Protein AF-A0A9D0GZX2-F1 (afdb_monomer_lite)

pLDDT: mean 90.72, std 8.65, range [58.75, 98.06]

Structure (mmCIF, N/CA/C/O backbone):
data_AF-A0A9D0GZX2-F1
#
_entry.id   AF-A0A9D0GZX2-F1
#
loop_
_atom_site.group_PDB
_atom_site.id
_atom_site.type_symbol
_atom_site.label_atom_id
_atom_site.label_alt_id
_atom_site.label_comp_id
_atom_site.label_asym_id
_atom_site.label_entity_id
_atom_site.label_seq_id
_atom_site.pdbx_PDB_ins_code
_atom_site.Cartn_x
_atom_site.Cartn_y
_atom_site.Cartn_z
_atom_site.occupancy
_atom_site.B_iso_or_equiv
_atom_site.auth_seq_id
_atom_site.auth_comp_id
_atom_site.auth_asym_id
_atom_site.auth_atom_id
_atom_site.pdbx_PDB_model_num
ATOM 1 N N . GLU A 1 1 ? -10.320 21.043 3.960 1.00 58.75 1 GLU A N 1
ATOM 2 C CA . GLU A 1 1 ? -10.972 19.798 3.488 1.00 58.75 1 GLU A CA 1
ATOM 3 C C . GLU A 1 1 ? -10.012 18.627 3.259 1.00 58.75 1 GLU A C 1
ATOM 5 O O . GLU A 1 1 ? -10.066 17.711 4.064 1.00 58.75 1 GLU A O 1
ATOM 10 N N . ALA A 1 2 ? -9.081 18.639 2.293 1.00 64.19 2 ALA A N 1
ATOM 11 C CA . ALA A 1 2 ? -8.190 17.482 2.043 1.00 64.19 2 ALA A CA 1
ATOM 12 C C . ALA A 1 2 ? -7.266 17.098 3.224 1.00 64.19 2 ALA A C 1
ATOM 14 O O . ALA A 1 2 ? -7.012 15.921 3.464 1.00 64.19 2 ALA A O 1
ATOM 15 N N . ALA A 1 3 ? -6.815 18.079 4.011 1.00 73.44 3 ALA A N 1
ATOM 16 C CA . ALA A 1 3 ? -5.959 17.836 5.175 1.00 73.44 3 ALA A CA 1
ATOM 17 C C . ALA A 1 3 ? -6.653 17.055 6.312 1.00 73.44 3 ALA A C 1
ATOM 19 O O . ALA A 1 3 ? -5.964 16.505 7.161 1.00 73.44 3 ALA A O 1
ATOM 20 N N . LYS A 1 4 ? -7.994 16.963 6.324 1.00 87.94 4 LYS A N 1
ATOM 21 C CA . LYS A 1 4 ? -8.748 16.248 7.373 1.00 87.94 4 LYS A CA 1
ATOM 22 C C . LYS A 1 4 ? -8.503 14.734 7.360 1.00 87.94 4 LYS A C 1
ATOM 24 O O . LYS A 1 4 ? -8.697 14.082 8.378 1.00 87.94 4 LYS A O 1
ATOM 29 N N . LEU A 1 5 ? -8.089 14.185 6.216 1.00 89.56 5 LEU A N 1
ATOM 30 C CA . LEU A 1 5 ? -7.770 12.762 6.060 1.00 89.56 5 LEU A CA 1
ATOM 31 C C . LEU A 1 5 ? -6.323 12.434 6.453 1.00 89.56 5 LEU A C 1
ATOM 33 O O . LEU A 1 5 ? -5.976 11.265 6.595 1.00 89.56 5 LEU A O 1
ATOM 37 N N . VAL A 1 6 ? -5.471 13.450 6.613 1.00 92.62 6 VAL A N 1
ATOM 38 C CA . VAL A 1 6 ? -4.057 13.263 6.934 1.00 92.62 6 VAL A CA 1
ATOM 39 C C . VAL A 1 6 ? -3.910 13.112 8.439 1.00 92.62 6 VAL A C 1
ATOM 41 O O . VAL A 1 6 ? -4.336 13.971 9.209 1.00 92.62 6 VAL A O 1
ATOM 44 N N . ARG A 1 7 ? -3.269 12.024 8.859 1.00 93.56 7 ARG A N 1
ATOM 45 C CA . ARG A 1 7 ? -2.945 11.757 10.259 1.00 93.56 7 ARG A CA 1
ATOM 46 C C . ARG A 1 7 ? -1.456 11.481 10.383 1.00 93.56 7 ARG A C 1
ATOM 48 O O . ARG A 1 7 ? -0.881 10.795 9.542 1.00 93.56 7 ARG A O 1
ATOM 55 N N . LEU A 1 8 ? -0.844 12.033 11.424 1.00 94.81 8 LEU A N 1
ATOM 56 C CA . LEU A 1 8 ? 0.554 11.777 11.745 1.00 94.81 8 LEU A CA 1
ATOM 57 C C . LEU A 1 8 ? 0.665 10.514 12.604 1.00 94.81 8 LEU A C 1
ATOM 59 O O . LEU A 1 8 ? -0.158 10.266 13.491 1.00 94.81 8 LEU A O 1
ATOM 63 N N . ALA A 1 9 ? 1.699 9.734 12.324 1.00 95.81 9 ALA A N 1
ATOM 64 C CA . ALA A 1 9 ? 2.117 8.582 13.104 1.00 95.81 9 ALA A CA 1
ATOM 65 C C . ALA A 1 9 ? 3.644 8.488 13.045 1.00 95.81 9 ALA A C 1
ATOM 67 O O . ALA A 1 9 ? 4.265 8.904 12.065 1.00 95.81 9 ALA A O 1
ATOM 68 N N . SER A 1 10 ? 4.237 7.960 14.106 1.00 95.50 10 SER A N 1
ATOM 69 C CA . SER A 1 10 ? 5.680 7.798 14.278 1.00 95.50 10 SER A CA 1
ATOM 70 C C . SER A 1 10 ? 6.204 6.466 13.736 1.00 95.50 10 SER A C 1
ATOM 72 O O . SER A 1 10 ? 7.397 6.341 13.468 1.00 95.50 10 SER A O 1
ATOM 74 N N . SER A 1 11 ? 5.330 5.470 13.548 1.00 95.19 11 SER A N 1
ATOM 75 C CA . SER A 1 11 ? 5.706 4.142 13.055 1.00 95.19 11 SER A CA 1
ATOM 76 C C . SER A 1 11 ? 4.557 3.435 12.331 1.00 95.19 11 SER A C 1
ATOM 78 O O . SER A 1 11 ? 3.388 3.775 12.505 1.00 95.19 11 SER A O 1
ATOM 80 N N . ILE A 1 12 ? 4.889 2.412 11.536 1.00 94.62 12 ILE A N 1
ATOM 81 C CA . ILE A 1 12 ? 3.892 1.537 10.895 1.00 94.62 12 ILE A CA 1
ATOM 82 C C . ILE A 1 12 ? 3.083 0.780 11.957 1.00 94.62 12 ILE A C 1
ATOM 84 O O . ILE A 1 12 ? 1.871 0.651 11.814 1.00 94.62 12 ILE A O 1
ATOM 88 N N . THR A 1 13 ? 3.726 0.341 13.043 1.00 96.31 13 THR A N 1
ATOM 89 C CA . THR A 1 13 ? 3.060 -0.326 14.171 1.00 96.31 13 THR A CA 1
ATOM 90 C C . THR A 1 13 ? 1.963 0.549 14.770 1.00 96.31 13 THR A C 1
ATOM 92 O O . THR A 1 13 ? 0.833 0.093 14.905 1.00 96.31 13 THR A O 1
ATOM 95 N N . GLU A 1 14 ? 2.252 1.830 15.017 1.00 97.62 14 GLU A N 1
ATOM 96 C CA . GLU A 1 14 ? 1.259 2.785 15.523 1.00 97.62 14 GLU A CA 1
ATOM 97 C C . GLU A 1 14 ? 0.082 2.960 14.547 1.00 97.62 14 GLU A C 1
ATOM 99 O O . GLU A 1 14 ? -1.071 3.045 14.965 1.00 97.62 14 GLU A O 1
ATOM 104 N N . VAL A 1 15 ? 0.340 2.993 13.233 1.00 97.75 15 VAL A N 1
ATOM 105 C CA . VAL A 1 15 ? -0.731 3.064 12.221 1.00 97.75 15 VAL A CA 1
ATOM 106 C C . VAL A 1 15 ? -1.618 1.818 12.274 1.00 97.75 15 VAL A C 1
ATOM 108 O O . VAL A 1 15 ? -2.841 1.938 12.231 1.00 97.75 15 VAL A O 1
ATOM 111 N N . ILE A 1 16 ? -1.019 0.630 12.387 1.00 97.75 16 ILE A N 1
ATOM 112 C CA . ILE A 1 16 ? -1.741 -0.647 12.484 1.00 97.75 16 ILE A CA 1
ATOM 113 C C . ILE A 1 16 ? -2.619 -0.680 13.740 1.00 97.75 16 ILE A C 1
ATOM 115 O O . ILE A 1 16 ? -3.779 -1.083 13.654 1.00 97.75 16 ILE A O 1
ATOM 119 N N . GLU A 1 17 ? -2.091 -0.241 14.884 1.00 97.94 17 GLU A N 1
ATOM 120 C CA . GLU A 1 17 ? -2.827 -0.166 16.152 1.00 97.94 17 GLU A CA 1
ATOM 121 C C . GLU A 1 17 ? -4.012 0.798 16.058 1.00 97.94 17 GLU A C 1
ATOM 123 O O . GLU A 1 17 ? -5.139 0.384 16.325 1.00 97.94 17 GLU A O 1
ATOM 128 N N . LYS A 1 18 ? -3.804 2.024 15.559 1.00 97.56 18 LYS A N 1
ATOM 129 C CA . LYS A 1 18 ? -4.887 3.006 15.360 1.00 97.56 18 LYS A CA 1
ATOM 130 C C . LYS A 1 18 ? -5.990 2.480 14.441 1.00 97.56 18 LYS A C 1
ATOM 132 O O . LYS A 1 18 ? -7.172 2.604 14.748 1.00 97.56 18 LYS A O 1
ATOM 137 N N . ILE A 1 19 ? -5.622 1.843 13.326 1.00 97.62 19 ILE A N 1
ATOM 138 C CA . ILE A 1 19 ? -6.606 1.239 12.416 1.00 97.62 19 ILE A CA 1
ATOM 139 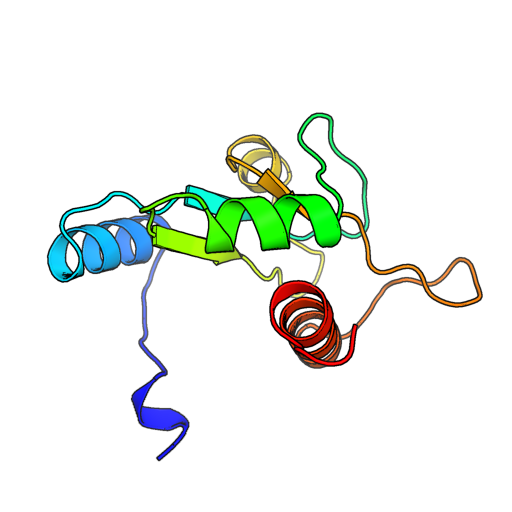C C . ILE A 1 19 ? -7.385 0.128 13.127 1.00 97.62 19 ILE A C 1
ATOM 141 O O . ILE A 1 19 ? -8.603 0.032 12.968 1.00 97.62 19 ILE A O 1
ATOM 145 N N . LYS A 1 20 ? -6.706 -0.706 13.919 1.00 97.75 20 LYS A N 1
ATOM 146 C CA . LYS A 1 20 ? -7.350 -1.776 14.683 1.00 97.75 20 LYS A CA 1
ATOM 147 C C . LYS A 1 20 ? -8.310 -1.225 15.737 1.00 97.75 20 LYS A C 1
ATOM 149 O O . LYS A 1 20 ? -9.394 -1.777 15.884 1.00 97.75 20 LYS A O 1
ATOM 154 N N . GLU A 1 21 ? -7.951 -0.149 16.428 1.00 97.62 21 GLU A N 1
ATOM 155 C CA . GLU A 1 21 ? -8.828 0.540 17.383 1.00 97.62 21 GLU A CA 1
ATOM 156 C C . GLU A 1 21 ? -10.072 1.125 16.699 1.00 97.62 21 GLU A C 1
ATOM 158 O O . GLU A 1 21 ? -11.180 0.982 17.208 1.00 97.62 21 GLU A O 1
ATOM 163 N N . GLU A 1 22 ? -9.914 1.728 15.517 1.00 96.56 22 GLU A N 1
ATOM 164 C CA . GLU A 1 22 ? -11.014 2.360 14.775 1.00 96.56 22 GLU A CA 1
ATOM 165 C C . GLU A 1 22 ? -11.962 1.364 14.101 1.00 96.56 22 GLU A C 1
ATOM 167 O O . GLU A 1 22 ? -13.150 1.643 13.947 1.00 96.56 22 GLU A O 1
ATOM 172 N N . THR A 1 23 ? -11.446 0.217 13.661 1.00 96.75 23 THR A N 1
ATOM 173 C CA . THR A 1 23 ? -12.190 -0.720 12.801 1.00 96.75 23 THR A CA 1
ATOM 174 C C . THR A 1 23 ? -12.466 -2.075 13.452 1.00 96.75 23 THR A C 1
ATOM 176 O O . THR A 1 23 ? -13.225 -2.875 12.906 1.00 96.75 23 THR A O 1
ATOM 179 N N . GLY A 1 24 ? -11.824 -2.375 14.584 1.00 97.44 24 GLY A N 1
ATOM 180 C CA . GLY A 1 24 ? -11.833 -3.693 15.223 1.00 97.44 24 GLY A CA 1
ATOM 181 C C . GLY A 1 24 ? -11.021 -4.766 14.483 1.00 97.44 24 GLY A C 1
ATOM 182 O O . GLY A 1 24 ? -10.973 -5.910 14.936 1.00 97.44 24 GLY A O 1
ATOM 183 N N . LYS A 1 25 ? -10.379 -4.433 13.353 1.00 97.25 25 LYS A N 1
ATOM 184 C CA . LYS A 1 25 ? -9.680 -5.383 12.475 1.00 97.25 25 LYS A CA 1
ATOM 185 C C . LYS A 1 25 ? -8.219 -4.985 12.290 1.00 97.25 25 LYS A C 1
ATOM 187 O O . LYS A 1 25 ? -7.904 -3.828 12.036 1.00 97.25 25 LYS A O 1
ATOM 192 N N . THR A 1 26 ? -7.312 -5.957 12.363 1.00 97.38 26 THR A N 1
ATOM 193 C CA . THR A 1 26 ? -5.917 -5.738 11.959 1.00 97.38 26 THR A CA 1
ATOM 194 C C . THR A 1 26 ? -5.861 -5.572 10.434 1.00 97.38 26 THR A C 1
ATOM 196 O O . THR A 1 26 ? -6.333 -6.470 9.730 1.00 97.38 26 THR A O 1
ATOM 199 N N . PRO A 1 27 ? -5.313 -4.461 9.906 1.00 98.06 27 PRO A N 1
ATOM 200 C CA . PRO A 1 27 ? -5.257 -4.237 8.470 1.00 98.06 27 PRO A CA 1
ATOM 201 C C . PRO A 1 27 ? -4.327 -5.230 7.774 1.00 98.06 27 PRO A C 1
ATOM 203 O O . PRO A 1 27 ? -3.251 -5.552 8.275 1.00 98.06 27 PRO A O 1
ATOM 206 N N . LYS A 1 28 ? -4.727 -5.652 6.577 1.00 98.00 28 LYS A N 1
ATOM 207 C CA . LYS A 1 28 ? -3.887 -6.377 5.628 1.00 98.00 28 LYS A CA 1
ATOM 208 C C . LYS A 1 28 ? -2.945 -5.413 4.923 1.00 98.00 28 LYS A C 1
ATOM 210 O O . LYS A 1 28 ? -3.394 -4.408 4.367 1.00 98.00 28 LYS A O 1
ATOM 215 N N . LEU A 1 29 ? -1.651 -5.707 4.959 1.00 97.81 29 LEU A N 1
ATOM 216 C CA . LEU A 1 29 ? -0.612 -4.836 4.422 1.00 97.81 29 LEU A CA 1
ATOM 217 C C . LEU A 1 29 ? -0.391 -5.113 2.936 1.00 97.81 29 LEU A C 1
ATOM 219 O O . LEU A 1 29 ? -0.168 -6.251 2.525 1.00 97.81 29 LEU A O 1
ATOM 223 N N . ILE A 1 30 ? -0.427 -4.052 2.134 1.00 97.88 30 ILE A N 1
ATOM 224 C CA . ILE A 1 30 ? -0.172 -4.093 0.695 1.00 97.88 30 ILE A CA 1
ATOM 225 C C . ILE A 1 30 ? 1.069 -3.251 0.418 1.00 97.88 30 ILE A C 1
ATOM 227 O O . ILE A 1 30 ? 1.022 -2.022 0.489 1.00 97.88 30 ILE A O 1
ATOM 231 N N . ALA A 1 31 ? 2.180 -3.895 0.082 1.00 96.12 31 ALA A N 1
ATOM 232 C CA . ALA A 1 31 ? 3.391 -3.202 -0.332 1.00 96.12 31 ALA A CA 1
ATOM 233 C C . ALA A 1 31 ? 3.364 -2.829 -1.821 1.00 96.12 31 ALA A C 1
ATOM 235 O O . ALA A 1 31 ? 2.714 -3.465 -2.653 1.00 96.12 31 ALA A O 1
ATOM 236 N N . THR A 1 32 ? 4.136 -1.800 -2.161 1.00 92.88 32 THR A N 1
ATOM 237 C CA . THR A 1 32 ? 4.402 -1.350 -3.528 1.00 92.88 32 THR A CA 1
ATOM 238 C C . THR A 1 32 ? 5.899 -1.434 -3.803 1.00 92.88 32 THR A C 1
ATOM 240 O O . THR A 1 32 ? 6.718 -1.034 -2.976 1.00 92.88 32 THR A O 1
ATOM 243 N N . SER A 1 33 ? 6.283 -1.983 -4.955 1.00 88.00 33 SER A N 1
ATOM 244 C CA . SER A 1 33 ? 7.692 -2.078 -5.337 1.00 88.00 33 SER A CA 1
ATOM 245 C C . SER A 1 33 ? 7.867 -2.003 -6.848 1.00 88.00 33 SER A C 1
ATOM 247 O O . SER A 1 33 ? 6.998 -2.410 -7.614 1.00 88.00 33 SER A O 1
ATOM 249 N N . ALA A 1 34 ? 9.023 -1.495 -7.275 1.00 83.25 34 ALA A N 1
ATOM 250 C CA . ALA A 1 34 ? 9.476 -1.576 -8.662 1.00 83.25 34 ALA A CA 1
ATOM 251 C C . ALA A 1 34 ? 9.950 -2.998 -9.037 1.00 83.25 34 ALA A C 1
ATOM 253 O O . ALA A 1 34 ? 10.130 -3.298 -10.216 1.00 83.25 34 ALA A O 1
ATOM 254 N N . LYS A 1 35 ? 10.156 -3.869 -8.037 1.00 84.88 35 LYS A N 1
ATOM 255 C CA . LYS A 1 35 ? 10.582 -5.266 -8.185 1.00 84.88 35 LYS A CA 1
ATOM 256 C C . LYS A 1 35 ? 9.415 -6.217 -7.916 1.00 84.88 35 LYS A C 1
ATOM 258 O O . LYS A 1 35 ? 8.497 -5.887 -7.170 1.00 84.88 35 LYS A O 1
ATOM 263 N N . LYS A 1 36 ? 9.481 -7.417 -8.493 1.00 86.94 36 LYS A N 1
ATOM 264 C CA . LYS A 1 36 ? 8.546 -8.509 -8.187 1.00 86.94 36 LYS A CA 1
ATOM 265 C C . LYS A 1 36 ? 9.018 -9.312 -6.975 1.00 86.94 36 LYS A C 1
ATOM 267 O O . LYS A 1 36 ? 10.218 -9.477 -6.776 1.00 86.94 36 LYS A O 1
ATOM 272 N N . TYR A 1 37 ? 8.052 -9.829 -6.226 1.00 91.31 37 TYR A N 1
ATOM 273 C CA . TYR A 1 37 ? 8.221 -10.686 -5.055 1.00 91.31 37 TYR A CA 1
ATOM 274 C C . TYR A 1 37 ? 7.328 -11.932 -5.197 1.00 91.31 37 TYR A C 1
ATOM 276 O O . TYR A 1 37 ? 6.393 -11.916 -6.000 1.00 91.31 37 TYR A O 1
ATOM 284 N N . PRO A 1 38 ? 7.575 -13.020 -4.444 1.00 90.94 38 PRO A N 1
ATOM 285 C CA . PRO A 1 38 ? 6.753 -14.230 -4.526 1.00 90.94 38 PRO A CA 1
ATOM 286 C C . PRO A 1 38 ? 5.255 -13.996 -4.263 1.00 90.94 38 PRO A C 1
ATOM 288 O O . PRO A 1 38 ? 4.423 -14.618 -4.912 1.00 90.94 38 PRO A O 1
ATOM 291 N N . GLN A 1 39 ? 4.909 -13.067 -3.367 1.00 92.75 39 GLN A N 1
ATOM 292 C CA . GLN A 1 39 ? 3.531 -12.675 -3.040 1.00 92.75 39 GLN A CA 1
ATOM 293 C C . GLN A 1 39 ? 2.985 -11.532 -3.920 1.00 92.75 39 GLN A C 1
ATOM 295 O O . GLN A 1 39 ? 2.085 -10.792 -3.510 1.00 92.75 39 GLN A O 1
ATOM 300 N N . THR A 1 40 ? 3.564 -11.319 -5.107 1.00 96.50 40 THR A N 1
ATOM 301 C CA . THR A 1 40 ? 3.078 -10.288 -6.027 1.00 96.50 40 THR A CA 1
ATOM 302 C C . THR A 1 40 ? 1.724 -10.669 -6.624 1.00 96.50 40 THR A C 1
ATOM 304 O O . THR A 1 40 ? 1.578 -11.745 -7.196 1.00 96.50 40 THR A O 1
ATOM 307 N N . VAL A 1 41 ? 0.765 -9.747 -6.549 1.00 97.00 41 VAL A N 1
ATOM 308 C CA . VAL A 1 41 ? -0.571 -9.850 -7.149 1.00 97.00 41 VAL A CA 1
ATOM 309 C C . VAL A 1 41 ? -0.768 -8.770 -8.210 1.00 97.00 41 VAL A C 1
ATOM 311 O O . VAL A 1 41 ? -0.234 -7.658 -8.107 1.00 97.00 41 VAL A O 1
ATOM 314 N N . SER A 1 42 ? -1.550 -9.086 -9.239 1.00 96.38 42 SER A N 1
ATOM 315 C CA . SER A 1 42 ? -1.954 -8.104 -10.245 1.00 96.38 42 SER A CA 1
ATOM 316 C C . SER A 1 42 ? -2.929 -7.077 -9.665 1.00 96.38 42 SER A C 1
ATOM 318 O O . SER A 1 42 ? -3.623 -7.327 -8.673 1.00 96.38 42 SER A O 1
ATOM 320 N N . TYR A 1 43 ? -3.051 -5.919 -10.321 1.00 95.88 43 TYR A N 1
ATOM 321 C CA . TYR A 1 43 ? -4.044 -4.914 -9.909 1.00 95.88 43 TYR A CA 1
ATOM 322 C C . TYR A 1 43 ? -5.480 -5.446 -9.966 1.00 95.88 43 TYR A C 1
ATOM 324 O O . TYR A 1 43 ? -6.305 -5.079 -9.129 1.00 95.88 43 TYR A O 1
ATOM 332 N N . LYS A 1 44 ? -5.777 -6.323 -10.934 1.00 95.38 44 LYS A N 1
ATOM 333 C CA . LYS A 1 44 ? -7.099 -6.938 -11.079 1.00 95.38 44 LYS A CA 1
ATOM 334 C C . LYS A 1 44 ? -7.410 -7.847 -9.892 1.00 95.38 44 LYS A C 1
ATOM 336 O O . LYS A 1 44 ? -8.449 -7.682 -9.262 1.00 95.38 44 LYS A O 1
ATOM 341 N N . GLU A 1 45 ? -6.495 -8.756 -9.563 1.00 96.31 45 GLU A N 1
ATOM 342 C CA . GLU A 1 45 ? -6.650 -9.662 -8.419 1.00 96.31 45 GLU A CA 1
ATOM 343 C C . GLU A 1 45 ? -6.799 -8.878 -7.114 1.00 96.31 45 GLU A C 1
ATOM 345 O O . GLU A 1 45 ? -7.723 -9.138 -6.346 1.00 96.31 45 GLU A O 1
ATOM 350 N N . MET A 1 46 ? -5.960 -7.860 -6.891 1.00 97.38 46 MET A N 1
ATOM 351 C CA . MET A 1 46 ? -6.059 -7.033 -5.689 1.00 97.38 46 MET A CA 1
ATOM 352 C C . MET A 1 46 ? -7.383 -6.256 -5.623 1.00 97.38 46 MET A C 1
ATOM 354 O O . MET A 1 46 ? -7.986 -6.179 -4.554 1.00 97.38 46 MET A O 1
ATOM 358 N N . SER A 1 47 ? -7.877 -5.710 -6.743 1.00 96.06 47 SER A N 1
ATOM 359 C CA . SER A 1 47 ? -9.185 -5.035 -6.785 1.00 96.06 47 SER A CA 1
ATOM 360 C C . SER A 1 47 ? -10.322 -5.989 -6.411 1.00 96.06 47 SER A C 1
ATOM 362 O O . SER A 1 47 ? -11.202 -5.635 -5.625 1.00 96.06 47 SER A O 1
ATOM 364 N N . GLU A 1 48 ? -10.291 -7.226 -6.913 1.00 95.38 48 GLU A N 1
ATOM 365 C CA . GLU A 1 48 ? -11.276 -8.244 -6.546 1.00 95.38 48 GLU A CA 1
ATOM 366 C C . GLU A 1 48 ? -11.195 -8.628 -5.065 1.00 95.38 48 GLU A C 1
ATOM 368 O O . GLU A 1 48 ? -12.234 -8.727 -4.412 1.00 95.38 48 GLU A O 1
ATOM 373 N N . ILE A 1 49 ? -9.984 -8.797 -4.525 1.00 96.12 49 ILE A N 1
ATOM 374 C CA . ILE A 1 49 ? -9.745 -9.073 -3.101 1.00 96.12 49 ILE A CA 1
ATOM 375 C C . ILE A 1 49 ? -10.340 -7.957 -2.236 1.00 96.12 49 ILE A C 1
ATOM 377 O O . ILE A 1 49 ? -11.107 -8.246 -1.317 1.00 96.12 49 ILE A O 1
ATOM 381 N N . ILE A 1 50 ? -10.050 -6.691 -2.559 1.00 95.88 50 ILE A N 1
ATOM 382 C CA . ILE A 1 50 ? -10.552 -5.530 -1.807 1.00 95.88 50 ILE A CA 1
ATOM 383 C C . ILE A 1 50 ? -12.084 -5.462 -1.841 1.00 95.88 50 ILE A C 1
ATOM 385 O O . ILE A 1 50 ? -12.702 -5.105 -0.844 1.00 95.88 50 ILE A O 1
ATOM 389 N N 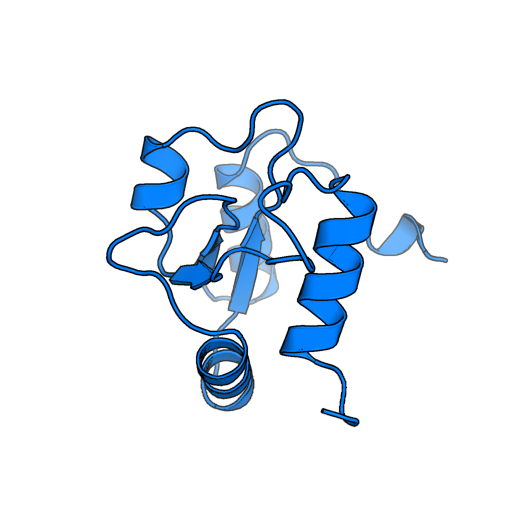. ARG A 1 51 ? -12.713 -5.810 -2.970 1.00 93.06 51 ARG A N 1
ATOM 390 C CA . ARG A 1 51 ? -14.177 -5.753 -3.125 1.00 93.06 51 ARG A CA 1
ATOM 391 C C . ARG A 1 51 ? -14.910 -6.920 -2.464 1.00 93.06 51 ARG A C 1
ATOM 393 O O . ARG A 1 51 ? -16.048 -6.745 -2.043 1.00 93.06 51 ARG A O 1
ATOM 400 N N . LYS A 1 52 ? -14.309 -8.114 -2.445 1.00 94.19 52 LYS A N 1
ATOM 401 C CA . LYS A 1 52 ? -14.967 -9.354 -1.995 1.00 94.19 52 LYS A CA 1
ATOM 402 C C . LYS A 1 52 ? -14.719 -9.665 -0.521 1.00 94.19 52 LYS A C 1
ATOM 404 O O . LYS A 1 52 ? -15.553 -10.321 0.097 1.00 94.19 52 LYS A O 1
ATOM 409 N N . MET A 1 53 ? -13.578 -9.259 0.032 1.00 92.31 53 MET A N 1
ATOM 410 C CA . MET A 1 53 ? -13.234 -9.562 1.420 1.00 92.31 53 MET A CA 1
ATOM 411 C C . MET A 1 53 ? -13.713 -8.462 2.363 1.00 92.31 53 MET A C 1
ATOM 413 O O . MET A 1 53 ? -13.395 -7.292 2.172 1.00 92.31 53 MET A O 1
ATOM 417 N N . ASP A 1 54 ? -14.381 -8.852 3.447 1.00 92.94 54 ASP 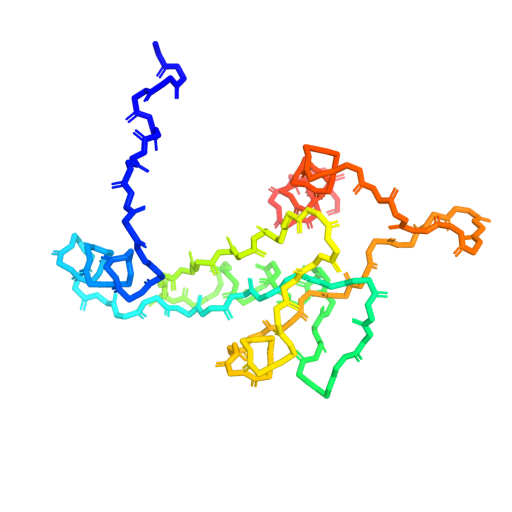A N 1
ATOM 418 C CA . ASP A 1 54 ? -14.694 -7.953 4.559 1.00 92.94 54 ASP A CA 1
ATOM 419 C C . ASP A 1 54 ? -13.451 -7.736 5.451 1.00 92.94 54 ASP A C 1
ATOM 421 O O . ASP A 1 54 ? -13.354 -8.236 6.574 1.00 92.94 54 ASP A O 1
ATOM 425 N N . ASN A 1 55 ? -12.462 -7.015 4.920 1.00 95.50 55 ASN A N 1
ATOM 426 C CA . ASN A 1 55 ? -11.187 -6.708 5.569 1.00 95.50 55 ASN A CA 1
ATOM 427 C C . ASN A 1 55 ? -10.840 -5.221 5.464 1.00 95.50 55 ASN A C 1
ATOM 429 O O . ASN A 1 55 ? -11.352 -4.495 4.616 1.00 95.50 55 ASN A O 1
ATOM 433 N N . VAL A 1 56 ? -9.910 -4.786 6.315 1.00 97.19 56 VAL A N 1
ATOM 434 C CA . VAL A 1 56 ? -9.279 -3.466 6.216 1.00 97.19 56 VAL A CA 1
ATOM 435 C C . VAL A 1 56 ? -7.928 -3.630 5.537 1.00 97.19 56 VAL A C 1
ATOM 437 O O . VAL A 1 56 ? -7.194 -4.564 5.852 1.00 97.19 56 VAL A O 1
ATOM 440 N N . PHE A 1 57 ? -7.593 -2.736 4.612 1.00 97.56 57 PHE A N 1
ATOM 441 C CA . PHE A 1 57 ? -6.352 -2.794 3.842 1.00 97.56 57 PHE A CA 1
ATOM 442 C C . PHE A 1 57 ? -5.531 -1.523 4.053 1.00 97.56 57 PHE A C 1
ATOM 444 O O . PHE A 1 57 ? -6.074 -0.419 4.030 1.00 97.56 57 PHE A O 1
ATOM 451 N N . LEU A 1 58 ? -4.219 -1.679 4.225 1.00 97.69 58 LEU A N 1
ATOM 452 C CA . LEU A 1 58 ? -3.257 -0.587 4.348 1.00 97.69 58 LEU A CA 1
ATOM 453 C C . LEU A 1 58 ? -2.248 -0.669 3.199 1.00 97.69 58 LEU A C 1
ATOM 455 O O . LEU A 1 58 ? -1.418 -1.575 3.155 1.00 97.69 58 LEU A O 1
ATOM 459 N N . ILE A 1 59 ? -2.321 0.289 2.272 1.00 97.12 59 ILE A N 1
ATOM 460 C CA . ILE A 1 59 ? -1.382 0.403 1.150 1.00 97.12 59 ILE A CA 1
ATOM 461 C C . ILE A 1 59 ? -0.162 1.207 1.599 1.00 97.12 59 ILE A C 1
ATOM 463 O O . ILE A 1 59 ? -0.281 2.373 1.976 1.00 97.12 59 ILE A O 1
ATOM 467 N N . LEU A 1 60 ? 1.013 0.590 1.522 1.00 95.81 60 LEU A N 1
ATOM 468 C CA . LEU A 1 60 ? 2.289 1.202 1.861 1.00 95.81 60 LEU A CA 1
ATOM 469 C C . LEU A 1 60 ? 2.961 1.766 0.606 1.00 95.81 60 LEU A C 1
ATOM 471 O O . LEU A 1 60 ? 3.196 1.062 -0.382 1.00 95.81 60 LEU A O 1
ATOM 475 N N . LEU A 1 61 ? 3.295 3.053 0.666 1.00 92.81 61 LEU A N 1
ATOM 476 C CA . LEU A 1 61 ? 3.996 3.780 -0.386 1.00 92.81 61 LEU A CA 1
ATOM 477 C C . LEU A 1 61 ? 5.391 4.157 0.115 1.00 92.81 61 LEU A C 1
ATOM 479 O O . LEU A 1 61 ? 5.527 4.939 1.055 1.00 92.81 61 LEU A O 1
ATOM 483 N N . GLY A 1 62 ? 6.425 3.592 -0.509 1.00 86.38 62 GLY A N 1
ATOM 484 C CA . GLY A 1 62 ? 7.814 3.919 -0.187 1.00 86.38 62 GLY A CA 1
ATOM 485 C C . GLY A 1 62 ? 8.195 5.340 -0.608 1.00 86.38 62 GLY A C 1
ATOM 486 O O . GLY A 1 62 ? 7.609 5.903 -1.529 1.00 86.38 62 GLY A O 1
ATOM 487 N N . THR A 1 63 ? 9.211 5.910 0.037 1.00 82.69 63 THR A N 1
ATOM 488 C CA . THR A 1 63 ? 9.837 7.188 -0.340 1.00 82.69 63 THR A CA 1
ATOM 489 C C . THR A 1 63 ? 11.322 6.973 -0.652 1.00 82.69 63 THR A C 1
ATOM 491 O O . THR A 1 63 ? 11.886 5.928 -0.329 1.00 82.69 63 THR A O 1
ATOM 494 N N . GLY A 1 64 ? 11.968 7.934 -1.322 1.00 77.69 64 GLY A N 1
ATOM 495 C CA . GLY A 1 64 ? 13.400 7.857 -1.640 1.00 77.69 64 GLY A CA 1
ATOM 496 C C . GLY A 1 64 ? 13.765 6.623 -2.474 1.00 77.69 64 GLY A C 1
ATOM 497 O O . GLY A 1 64 ? 13.355 6.513 -3.626 1.00 77.69 64 GLY A O 1
ATOM 498 N N . TRP A 1 65 ? 14.530 5.705 -1.880 1.00 73.25 65 TRP A N 1
ATOM 499 C CA . TRP A 1 65 ? 15.036 4.481 -2.519 1.00 73.25 65 TRP A CA 1
ATOM 500 C C . TRP A 1 65 ? 14.070 3.285 -2.456 1.00 73.25 65 TRP A C 1
ATOM 502 O O . TRP A 1 65 ? 14.408 2.200 -2.925 1.00 73.25 65 TRP A O 1
ATOM 512 N N . GLY A 1 66 ? 12.868 3.475 -1.906 1.00 79.75 66 GLY A N 1
ATOM 513 C CA . GLY A 1 66 ? 11.872 2.420 -1.721 1.00 79.75 66 GLY A CA 1
ATOM 514 C C . GLY A 1 66 ? 11.798 1.920 -0.278 1.00 79.75 66 GLY A C 1
ATOM 515 O O . GLY A 1 66 ? 12.427 2.467 0.625 1.00 79.75 66 GLY A O 1
ATOM 516 N N . MET A 1 67 ? 10.971 0.899 -0.053 1.00 88.62 67 MET A N 1
ATOM 517 C CA . MET A 1 67 ? 10.809 0.283 1.267 1.00 88.62 67 MET A CA 1
ATOM 518 C C . MET A 1 67 ? 11.921 -0.738 1.550 1.00 88.62 67 MET A C 1
ATOM 520 O O . MET A 1 67 ? 12.386 -1.385 0.608 1.00 88.62 67 MET A O 1
ATOM 524 N N . PRO A 1 68 ? 12.317 -0.929 2.826 1.00 90.75 68 PRO A N 1
ATOM 525 C CA . PRO A 1 68 ? 13.213 -2.013 3.214 1.00 90.75 68 PRO A CA 1
ATOM 526 C C . PRO A 1 68 ? 12.676 -3.368 2.751 1.00 90.75 68 PRO A C 1
ATOM 528 O O . PRO A 1 68 ? 11.475 -3.625 2.832 1.00 90.75 68 PRO A O 1
ATOM 531 N N . GLU A 1 69 ? 13.559 -4.247 2.285 1.00 90.31 69 GLU A N 1
ATOM 532 C CA . GLU A 1 69 ? 13.151 -5.538 1.726 1.00 90.31 69 GLU A CA 1
ATOM 533 C C . GLU A 1 69 ? 12.407 -6.411 2.746 1.00 90.31 69 GLU A C 1
ATOM 535 O O . GLU A 1 69 ? 11.374 -6.987 2.417 1.00 90.31 69 GLU A O 1
ATOM 540 N N . GLU A 1 70 ? 12.861 -6.412 3.999 1.00 91.75 70 GLU A N 1
ATOM 541 C CA . GLU A 1 70 ? 12.213 -7.104 5.123 1.00 91.75 70 GLU A CA 1
ATOM 542 C C . GLU A 1 70 ? 10.764 -6.628 5.346 1.00 91.75 70 GLU A C 1
ATOM 544 O O . GLU A 1 70 ? 9.867 -7.419 5.648 1.00 91.75 70 GLU A O 1
ATOM 549 N N . LEU A 1 71 ? 10.495 -5.334 5.130 1.00 92.69 71 LEU A N 1
ATOM 550 C CA . LEU A 1 71 ? 9.142 -4.786 5.222 1.00 92.69 71 LEU A CA 1
ATOM 551 C C . LEU A 1 71 ? 8.272 -5.272 4.058 1.00 92.69 71 LEU A C 1
ATOM 553 O O . LEU A 1 71 ? 7.126 -5.657 4.262 1.00 92.69 71 LEU A O 1
ATOM 557 N N . VAL A 1 72 ? 8.807 -5.288 2.836 1.00 94.25 72 VAL A N 1
ATOM 558 C CA . VAL A 1 72 ? 8.063 -5.777 1.666 1.00 94.25 72 VAL A CA 1
ATOM 559 C C . VAL A 1 72 ? 7.736 -7.264 1.819 1.00 94.25 72 VAL A C 1
ATOM 561 O O . VAL A 1 72 ? 6.610 -7.675 1.553 1.00 94.25 72 VAL A O 1
ATOM 564 N N . GLN A 1 73 ? 8.695 -8.059 2.299 1.00 94.00 73 GLN A N 1
ATOM 565 C CA . GLN A 1 73 ? 8.528 -9.496 2.511 1.00 94.00 73 GLN A CA 1
ATOM 566 C C . GLN A 1 73 ? 7.521 -9.836 3.618 1.00 94.00 73 GLN A C 1
ATOM 568 O O . GLN A 1 73 ? 6.878 -10.879 3.536 1.00 94.00 73 GLN A O 1
ATOM 573 N N . SER A 1 74 ? 7.352 -8.967 4.619 1.00 94.19 74 SER A N 1
ATOM 574 C CA . SER A 1 74 ? 6.377 -9.159 5.705 1.00 94.19 74 SER A CA 1
ATOM 575 C C . SER A 1 74 ? 4.950 -8.708 5.364 1.00 94.19 74 SER A C 1
ATOM 577 O O . SER A 1 74 ? 4.036 -8.950 6.152 1.00 94.19 74 SER A O 1
ATOM 579 N N . CYS A 1 75 ? 4.727 -8.074 4.207 1.00 96.62 75 CYS A N 1
ATOM 580 C CA . CYS A 1 75 ? 3.390 -7.670 3.767 1.00 96.62 75 CYS A CA 1
ATOM 581 C C . CYS A 1 75 ? 2.567 -8.855 3.237 1.00 96.62 75 CYS A C 1
ATOM 583 O O . CYS A 1 75 ? 3.105 -9.742 2.572 1.00 96.62 75 CYS A O 1
ATOM 585 N N . ASP A 1 76 ? 1.247 -8.825 3.469 1.00 97.19 76 ASP A N 1
ATOM 586 C CA . ASP A 1 76 ? 0.309 -9.850 2.985 1.00 97.19 76 ASP A CA 1
ATOM 587 C C . ASP A 1 76 ? 0.259 -9.906 1.449 1.00 97.19 76 ASP A C 1
ATOM 589 O O . ASP A 1 76 ? 0.120 -10.981 0.868 1.00 97.19 76 ASP A O 1
ATOM 593 N N . TYR A 1 77 ? 0.380 -8.746 0.794 1.00 97.50 77 TYR A N 1
ATOM 594 C CA . TYR A 1 77 ? 0.352 -8.615 -0.661 1.00 97.50 77 TYR A CA 1
ATOM 595 C C . TYR A 1 77 ? 1.428 -7.647 -1.149 1.00 97.50 77 TYR A C 1
ATOM 597 O O . TYR A 1 77 ? 1.740 -6.653 -0.489 1.00 97.50 77 TYR A O 1
ATOM 605 N N . VAL A 1 78 ? 1.943 -7.886 -2.355 1.00 97.25 78 VAL A N 1
ATOM 606 C CA . VAL A 1 78 ? 2.778 -6.922 -3.085 1.00 97.25 78 VAL A CA 1
ATOM 607 C C . VAL A 1 78 ? 2.097 -6.598 -4.409 1.00 97.25 78 VAL A C 1
ATOM 609 O O . VAL A 1 78 ? 1.814 -7.496 -5.192 1.00 97.25 78 VAL A O 1
ATOM 612 N N . LEU A 1 79 ? 1.834 -5.327 -4.698 1.00 96.75 79 LEU A N 1
ATOM 613 C CA . LEU A 1 79 ? 1.300 -4.947 -6.007 1.00 96.75 79 LEU A CA 1
ATOM 614 C C . LEU A 1 79 ? 2.362 -5.108 -7.091 1.00 96.75 79 LEU A C 1
ATOM 616 O O . LEU A 1 79 ? 3.527 -4.758 -6.890 1.00 96.75 79 LEU A O 1
ATOM 620 N N . GLU A 1 80 ? 1.946 -5.596 -8.258 1.00 94.69 80 GLU A N 1
ATOM 621 C CA . GLU A 1 80 ? 2.824 -5.634 -9.420 1.00 94.69 80 GLU A CA 1
ATOM 622 C C . GLU A 1 80 ? 3.361 -4.229 -9.771 1.00 94.69 80 GLU A C 1
ATOM 624 O O . GLU A 1 80 ? 2.647 -3.220 -9.632 1.00 94.69 80 GLU A O 1
ATOM 629 N N . PRO A 1 81 ? 4.623 -4.136 -10.230 1.00 92.06 81 PRO A N 1
ATOM 630 C CA . PRO A 1 81 ? 5.233 -2.853 -10.538 1.00 92.06 81 PRO A CA 1
ATOM 631 C C . PRO A 1 81 ? 4.448 -2.116 -11.625 1.00 92.06 81 PRO A C 1
ATOM 633 O O . PRO A 1 81 ? 3.937 -2.707 -12.580 1.00 92.06 81 PRO A O 1
ATOM 636 N N . ILE A 1 82 ? 4.379 -0.789 -11.516 1.00 89.88 82 ILE A N 1
ATOM 637 C CA . ILE A 1 82 ? 3.870 0.039 -12.610 1.00 89.88 82 ILE A CA 1
ATOM 638 C C . ILE A 1 82 ? 4.926 0.044 -13.715 1.00 89.88 82 ILE A C 1
ATOM 640 O O . ILE A 1 82 ? 5.977 0.661 -13.570 1.00 89.88 82 ILE A O 1
ATOM 644 N N . LEU A 1 83 ? 4.637 -0.639 -14.819 1.00 85.94 83 LEU A N 1
ATOM 645 C CA . LEU A 1 83 ? 5.484 -0.634 -16.007 1.00 85.94 83 LEU A CA 1
ATOM 646 C C . LEU A 1 83 ? 5.044 0.480 -16.966 1.00 85.94 83 LEU A C 1
ATOM 648 O O . LEU A 1 83 ? 3.846 0.657 -17.211 1.00 85.94 83 LEU A O 1
ATOM 652 N N . GLY A 1 84 ? 6.020 1.245 -17.461 1.00 77.56 84 GLY A N 1
ATOM 653 C CA . GLY A 1 84 ? 5.852 2.223 -18.535 1.00 77.56 84 GLY A CA 1
ATOM 654 C C . GLY A 1 84 ? 6.161 1.620 -19.908 1.00 77.56 84 GLY A C 1
ATOM 655 O O . GLY A 1 84 ? 6.336 0.414 -20.042 1.00 77.56 84 GLY A O 1
ATOM 656 N N . ALA A 1 85 ? 6.258 2.469 -20.934 1.00 74.94 85 ALA A N 1
ATOM 657 C CA . ALA A 1 85 ? 6.577 2.048 -22.305 1.00 74.94 85 ALA A CA 1
ATOM 658 C C . ALA A 1 85 ? 8.047 1.615 -22.514 1.00 74.94 85 ALA A C 1
ATOM 660 O O . ALA A 1 85 ? 8.407 1.193 -23.607 1.00 74.94 85 ALA A O 1
ATOM 661 N N . GLY A 1 86 ? 8.895 1.729 -21.492 1.00 75.81 86 GLY A N 1
ATOM 662 C CA . GLY A 1 86 ? 10.295 1.315 -21.532 1.00 75.81 86 GLY A CA 1
ATOM 663 C C . GLY A 1 86 ? 10.770 0.840 -20.162 1.00 75.81 86 GLY A C 1
AT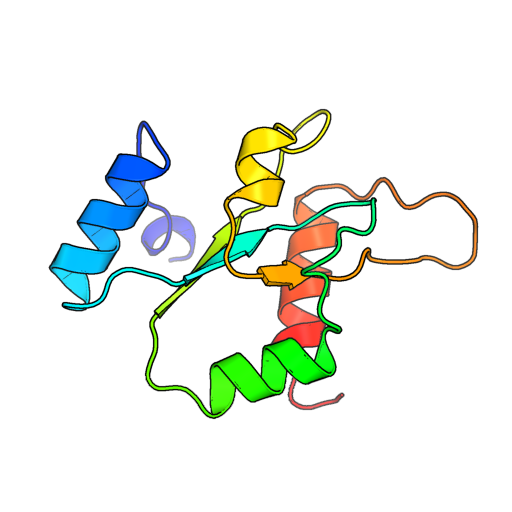OM 664 O O . GLY A 1 86 ? 9.968 0.669 -19.244 1.00 75.81 86 GLY A O 1
ATOM 665 N N . ASP A 1 87 ? 12.083 0.682 -20.012 1.00 72.50 87 ASP A N 1
ATOM 666 C CA . ASP A 1 87 ? 12.691 0.038 -18.837 1.00 72.50 87 ASP A CA 1
ATOM 667 C C . ASP A 1 87 ? 12.732 0.925 -17.578 1.00 72.50 87 ASP A C 1
ATOM 669 O O . ASP A 1 87 ? 13.094 0.469 -16.494 1.00 72.50 87 ASP A O 1
ATOM 673 N N . TYR A 1 88 ? 12.354 2.202 -17.695 1.00 69.50 88 TYR A N 1
ATOM 674 C CA . TYR A 1 88 ? 12.332 3.141 -16.576 1.00 69.50 88 TYR A CA 1
ATOM 675 C C . TYR A 1 88 ? 10.977 3.132 -15.862 1.00 69.50 88 TYR A C 1
ATOM 677 O O . TYR A 1 88 ? 9.961 3.557 -16.414 1.00 69.50 88 TYR A O 1
ATOM 685 N N . ASN A 1 89 ? 10.975 2.703 -14.599 1.00 74.00 89 ASN A N 1
ATOM 686 C CA . ASN A 1 89 ? 9.784 2.624 -13.749 1.00 74.00 89 ASN A CA 1
ATOM 687 C C . ASN A 1 89 ? 9.915 3.403 -12.423 1.00 74.00 89 ASN A C 1
ATOM 689 O O . ASN A 1 89 ? 9.111 3.212 -11.507 1.00 74.00 89 ASN A O 1
ATOM 693 N N . HIS A 1 90 ? 10.890 4.313 -12.311 1.00 76.38 90 HIS A N 1
ATOM 694 C CA . HIS A 1 90 ? 11.039 5.177 -11.137 1.00 76.38 90 HIS A CA 1
ATOM 695 C C . HIS A 1 90 ? 10.060 6.352 -11.206 1.00 76.38 90 HIS A C 1
ATOM 697 O O . HIS A 1 90 ? 10.357 7.434 -11.713 1.00 76.38 90 HIS A O 1
ATOM 703 N N . LEU A 1 91 ? 8.855 6.123 -10.698 1.00 79.75 91 LEU A N 1
ATOM 704 C CA . LEU A 1 91 ? 7.823 7.145 -10.592 1.00 79.75 91 LEU A CA 1
ATOM 705 C C . LEU A 1 91 ? 7.962 7.924 -9.285 1.00 79.75 91 LEU A C 1
ATOM 707 O O . LEU A 1 91 ? 8.339 7.372 -8.250 1.00 79.75 91 LEU A O 1
ATOM 711 N N . SER A 1 92 ? 7.577 9.204 -9.301 1.00 87.50 92 SER A N 1
ATOM 712 C CA . SER A 1 92 ? 7.364 9.923 -8.045 1.00 87.50 92 SER A CA 1
ATOM 713 C C . SER A 1 92 ? 6.272 9.221 -7.234 1.00 87.50 92 SER A C 1
ATOM 715 O O . SER A 1 92 ? 5.304 8.714 -7.805 1.00 87.50 92 SER A O 1
ATOM 717 N N . VAL A 1 93 ? 6.374 9.248 -5.904 1.00 87.81 93 VAL A N 1
ATOM 718 C CA . VAL A 1 93 ? 5.373 8.631 -5.013 1.00 87.81 93 VAL A CA 1
ATOM 719 C C . VAL A 1 93 ? 3.963 9.151 -5.304 1.00 87.81 93 VAL A C 1
ATOM 721 O O . VAL A 1 93 ? 3.004 8.392 -5.247 1.00 87.81 93 VAL A O 1
ATOM 724 N N . ARG A 1 94 ? 3.839 10.428 -5.692 1.00 90.75 94 ARG A N 1
ATOM 725 C CA . ARG A 1 94 ? 2.560 11.050 -6.068 1.00 90.75 94 ARG A CA 1
ATOM 726 C C . ARG A 1 94 ? 1.987 10.485 -7.369 1.00 90.75 94 ARG A C 1
ATOM 728 O O . ARG A 1 94 ? 0.780 10.312 -7.477 1.00 90.75 94 ARG A O 1
ATOM 735 N N . ASN A 1 95 ? 2.831 10.205 -8.363 1.00 90.50 95 ASN A N 1
ATOM 736 C CA . ASN A 1 95 ? 2.368 9.579 -9.603 1.00 90.50 95 ASN A CA 1
ATOM 737 C C . ASN A 1 95 ? 2.054 8.100 -9.388 1.00 90.50 95 ASN A C 1
ATOM 739 O O . ASN A 1 95 ? 1.027 7.626 -9.866 1.00 90.50 95 ASN A O 1
ATOM 743 N N . ALA A 1 96 ? 2.902 7.393 -8.637 1.00 90.25 96 ALA A N 1
ATOM 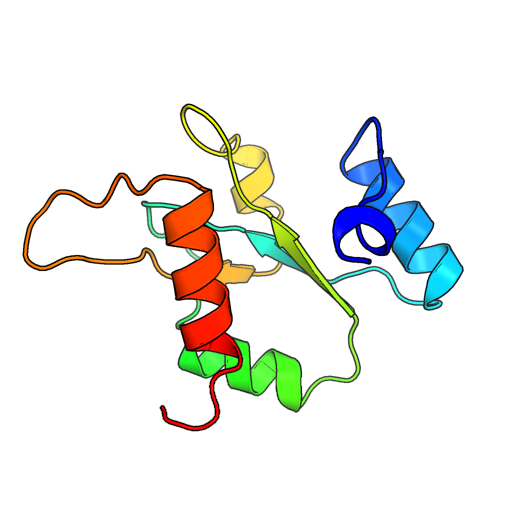744 C CA . ALA A 1 96 ? 2.664 6.006 -8.273 1.00 90.25 96 ALA A CA 1
ATOM 745 C C . ALA A 1 96 ? 1.338 5.861 -7.513 1.00 90.25 96 ALA A C 1
ATOM 747 O O . ALA A 1 96 ? 0.519 5.031 -7.893 1.00 90.25 96 ALA A O 1
ATOM 748 N N . SER A 1 97 ? 1.080 6.710 -6.511 1.00 92.69 97 SER A N 1
ATOM 749 C CA . SER A 1 97 ? -0.161 6.667 -5.732 1.00 92.69 97 SER A CA 1
ATOM 750 C C . SER A 1 97 ? -1.398 6.922 -6.591 1.00 92.69 97 SER A C 1
ATOM 752 O O . SER A 1 97 ? -2.356 6.160 -6.501 1.00 92.69 97 SER A O 1
ATOM 754 N N . ALA A 1 98 ? -1.368 7.931 -7.467 1.00 93.75 98 ALA A N 1
ATOM 755 C CA . ALA A 1 98 ? -2.479 8.224 -8.369 1.00 93.75 98 ALA A CA 1
ATOM 756 C C . ALA A 1 98 ? -2.788 7.041 -9.302 1.00 93.75 98 ALA A C 1
ATOM 758 O O . ALA A 1 98 ? -3.944 6.643 -9.428 1.00 93.75 98 ALA A O 1
ATOM 759 N N . ILE A 1 99 ? -1.756 6.439 -9.904 1.00 93.75 99 ILE A N 1
ATOM 760 C CA . ILE A 1 99 ? -1.911 5.281 -10.794 1.00 93.75 99 ILE A CA 1
ATOM 761 C C . ILE A 1 99 ? -2.412 4.061 -10.015 1.00 93.75 99 ILE A C 1
ATOM 763 O O . ILE A 1 99 ? -3.308 3.375 -10.489 1.00 93.75 99 ILE A O 1
ATOM 767 N N . ILE A 1 100 ? -1.870 3.782 -8.827 1.00 94.81 100 ILE A N 1
ATOM 768 C CA . ILE A 1 100 ? -2.316 2.654 -7.996 1.00 94.81 100 ILE A CA 1
ATOM 769 C C . ILE A 1 100 ? -3.799 2.794 -7.655 1.00 94.81 100 ILE A C 1
ATOM 771 O O . ILE A 1 100 ? -4.556 1.843 -7.835 1.00 94.81 100 ILE A O 1
ATOM 775 N N . LEU A 1 101 ? -4.223 3.975 -7.197 1.00 94.88 101 LEU A N 1
ATOM 776 C CA . LEU A 1 101 ? -5.617 4.218 -6.834 1.00 94.88 101 LEU A CA 1
ATOM 777 C C . LEU A 1 101 ? -6.550 4.090 -8.046 1.00 94.88 101 LEU A C 1
ATOM 779 O O . LEU A 1 101 ? -7.593 3.450 -7.931 1.00 94.88 101 LEU A O 1
ATOM 783 N N . ASP A 1 102 ? -6.161 4.618 -9.210 1.00 95.12 102 ASP A N 1
ATOM 784 C CA . ASP A 1 102 ? -6.925 4.436 -10.450 1.00 95.12 102 ASP A CA 1
ATOM 785 C C . ASP A 1 102 ? -7.046 2.950 -10.819 1.00 95.12 102 ASP A C 1
ATOM 787 O O . ASP A 1 102 ? -8.146 2.435 -11.006 1.00 95.12 102 ASP A O 1
ATOM 791 N N . ARG A 1 103 ? -5.934 2.209 -10.821 1.00 94.62 103 ARG A N 1
ATOM 792 C CA . ARG A 1 103 ? -5.929 0.788 -11.193 1.00 94.62 103 ARG A CA 1
ATOM 793 C C . ARG A 1 103 ? -6.727 -0.107 -10.242 1.00 94.62 103 ARG A C 1
ATOM 795 O O . ARG A 1 103 ? -7.211 -1.143 -10.688 1.00 94.62 103 ARG A O 1
ATOM 802 N N . LEU A 1 104 ? -6.833 0.253 -8.961 1.00 95.38 104 LEU A N 1
ATOM 803 C CA . LEU A 1 104 ? -7.573 -0.522 -7.960 1.00 95.38 104 LEU A CA 1
ATOM 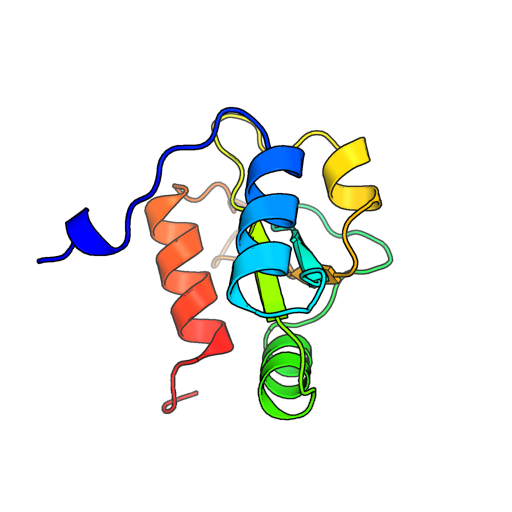804 C C . LEU A 1 104 ? -9.066 -0.178 -7.919 1.00 95.38 104 LEU A C 1
ATOM 806 O O . LEU A 1 104 ? -9.888 -1.073 -7.702 1.00 95.38 104 LEU A O 1
ATOM 810 N N . PHE A 1 105 ? -9.423 1.096 -8.096 1.00 94.25 105 PHE A N 1
ATOM 811 C CA . PHE A 1 105 ? -10.756 1.592 -7.744 1.00 94.25 105 PHE A CA 1
ATOM 812 C C . PHE A 1 105 ? -11.534 2.229 -8.894 1.00 94.25 105 PHE A C 1
ATOM 814 O O . PHE A 1 105 ? -12.753 2.363 -8.770 1.00 94.25 105 PHE A O 1
ATOM 821 N N . SER A 1 106 ? -10.880 2.606 -9.997 1.00 92.00 106 SER A N 1
ATOM 822 C CA . SER A 1 106 ? -11.554 3.272 -11.114 1.00 92.00 106 SER A CA 1
ATOM 823 C C . SER A 1 106 ? -12.635 2.367 -11.717 1.00 92.00 106 SER A C 1
ATOM 825 O O . SER A 1 106 ? -12.355 1.209 -12.029 1.00 92.00 106 SER A O 1
ATOM 827 N N . PRO A 1 107 ? -13.877 2.859 -11.883 1.00 79.38 107 PRO A N 1
ATOM 828 C CA . PRO A 1 107 ? -14.964 2.080 -12.474 1.00 79.38 107 PRO A CA 1
ATOM 829 C C . PRO A 1 107 ? -14.826 1.925 -13.995 1.00 79.38 107 PRO A C 1
ATOM 831 O O . PRO A 1 107 ? -15.524 1.111 -14.588 1.00 79.38 107 PRO A O 1
ATOM 834 N N . ASN A 1 108 ? -13.953 2.715 -14.626 1.00 72.38 108 ASN A N 1
ATOM 835 C CA . ASN A 1 108 ? -13.817 2.816 -16.080 1.00 72.38 108 ASN A CA 1
ATOM 836 C C . ASN A 1 108 ? -12.733 1.882 -16.649 1.00 72.38 108 ASN A C 1
ATOM 838 O O . ASN A 1 108 ? -12.170 2.180 -17.703 1.00 72.38 108 ASN A O 1
ATOM 842 N N . ARG A 1 109 ? -12.390 0.803 -15.938 1.00 62.00 109 ARG A N 1
ATOM 843 C CA . ARG A 1 109 ? -11.262 -0.075 -16.263 1.00 62.00 109 ARG A CA 1
ATOM 844 C C . ARG A 1 109 ? -11.665 -1.537 -16.367 1.00 62.00 109 ARG A C 1
ATOM 846 O O . ARG A 1 109 ? -12.557 -1.955 -15.599 1.00 62.00 109 ARG A O 1
#

Sequence (109 aa):
EAAKLVRLASSITEVIEKIKEETGKTPKLIATSAKKYPQTVSYKEMSEIIRKMDNVFLILLGTGWGMPEELVQSCDYVLEPILGAGDYNHLSVRNASAIILDRLFSPNR

Foldseek 3Di:
DVCVPDDDDPDPVRVQVVCCVVPVARAAEEEEDQDDDPQEDELVVLLCCVVPDPHHHDYDQAPDPGDDPVVNVPGNHYYHQDDDPDDDRDDHSVVVVVVSCCSNPPPVD

Radius of gyration: 14.32 Å; chains: 1; bounding box: 30×34×40 Å

Secondary structure (DSSP, 8-state):
-GGGG----SSHHHHHHHHHHHHSSPPEEEEE-SS--TTEE-HHHHHHHHHHS---EEEE---TT---HHHHHHSSEEEPP---SSS-----HHHHHHHHHHHHH-TT-